Protein AF-A0A537J2X1-F1 (afdb_monomer_lite)

Foldseek 3Di:
DVVVVCVVVVVVVVVVVVVVVVVVVVVVVVDDDDPDPCPDDPDDDDDDDDPPDDPVCCCPVPVVVVCVVVVVVVVVVD

Sequence (78 aa):
MLSQFFIHRPNFAMAISVLIVLIGALSYVGLPREQYPSISPPTVTVSTAYIGANAEVVAQNVAVPIEEAVKRPTDSMR

InterPro domains:
  IPR001036 Acriflavin resistance protein [PF00873] (3-72)
  IPR001036 Acriflavin resistance protein [PR00702] (9-33)
  IPR001036 Acriflavin resistance protein [PR00702] (37-55)
  IPR001036 Acriflavin resistance protein [PTHR32063] (2-71)

Radius of gyration: 29.17 Å; chains: 1; bounding box: 63×22×70 Å

Organism: NCBI:txid2569760

pLDDT: mean 81.44, std 9.77, range [56.59, 96.31]

Structure (mmCIF, N/CA/C/O backbone):
data_AF-A0A537J2X1-F1
#
_entry.id   AF-A0A537J2X1-F1
#
loop_
_atom_site.group_PDB
_atom_site.id
_atom_site.type_symbol
_atom_site.label_atom_id
_atom_site.label_alt_id
_atom_site.label_comp_id
_atom_site.label_asym_id
_atom_site.label_entity_id
_atom_site.label_seq_id
_atom_site.pdbx_PDB_ins_code
_atom_site.Cartn_x
_atom_site.Cartn_y
_atom_site.Cartn_z
_atom_site.occupancy
_atom_site.B_iso_or_equiv
_atom_site.auth_seq_id
_atom_site.auth_comp_id
_atom_site.auth_asym_id
_atom_site.auth_atom_id
_atom_site.pdbx_PDB_model_num
ATOM 1 N N . MET A 1 1 ? 32.631 -3.019 -19.280 1.00 64.88 1 MET A N 1
ATOM 2 C CA . MET A 1 1 ? 32.237 -4.051 -20.269 1.00 64.88 1 MET A CA 1
ATOM 3 C C . MET A 1 1 ? 30.732 -4.041 -20.547 1.00 64.88 1 MET A C 1
ATOM 5 O O . MET A 1 1 ? 30.366 -3.990 -21.710 1.00 64.88 1 MET A O 1
ATOM 9 N N . LEU A 1 2 ? 29.854 -3.994 -19.534 1.00 73.50 2 LEU A N 1
ATOM 10 C CA . LEU A 1 2 ? 28.392 -3.967 -19.737 1.00 73.50 2 LEU A CA 1
ATOM 11 C C . LEU A 1 2 ? 27.903 -2.745 -20.544 1.00 73.50 2 LEU A C 1
ATOM 13 O O . LEU A 1 2 ? 27.135 -2.903 -21.482 1.00 73.50 2 LEU A O 1
ATOM 17 N N . SER A 1 3 ? 28.430 -1.548 -20.276 1.00 80.56 3 SER A N 1
ATOM 18 C CA . SER A 1 3 ? 28.109 -0.320 -21.026 1.00 80.56 3 SER A CA 1
ATOM 19 C C . SER A 1 3 ? 28.425 -0.398 -22.526 1.00 80.56 3 SER A C 1
ATOM 21 O O . SER A 1 3 ? 27.662 0.122 -23.333 1.00 80.56 3 SER A O 1
ATOM 23 N N . GLN A 1 4 ? 29.496 -1.093 -22.931 1.00 82.25 4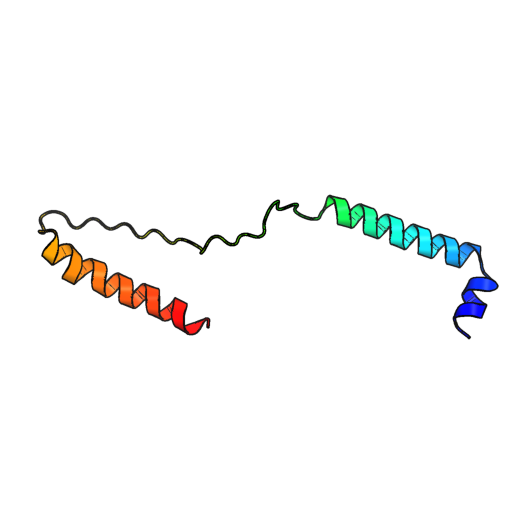 GLN A N 1
ATOM 24 C CA . GLN A 1 4 ? 29.835 -1.255 -24.351 1.00 82.25 4 GLN A CA 1
ATOM 25 C C . GLN A 1 4 ? 28.757 -2.044 -25.107 1.00 82.25 4 GLN A C 1
ATOM 27 O O . GLN A 1 4 ? 28.470 -1.708 -26.251 1.00 82.25 4 GLN A O 1
ATOM 32 N N . PHE A 1 5 ? 28.114 -3.033 -24.481 1.00 81.62 5 PHE A N 1
ATOM 33 C CA . PHE A 1 5 ? 27.039 -3.808 -25.110 1.00 81.62 5 PHE A CA 1
ATOM 34 C C . PHE A 1 5 ? 25.819 -2.937 -25.454 1.00 81.62 5 PHE A C 1
ATOM 36 O O . PHE A 1 5 ? 25.306 -3.004 -26.571 1.00 81.62 5 PHE A O 1
ATOM 43 N N . PHE A 1 6 ? 25.403 -2.062 -24.531 1.00 83.00 6 PHE A N 1
ATOM 44 C CA . PHE A 1 6 ? 24.282 -1.138 -24.750 1.00 83.00 6 PHE A CA 1
ATOM 45 C C . PHE A 1 6 ? 24.610 -0.039 -25.773 1.00 83.00 6 PHE A C 1
ATOM 47 O O . PHE A 1 6 ? 23.729 0.366 -26.526 1.00 83.00 6 PHE A O 1
ATOM 54 N N . ILE A 1 7 ? 25.874 0.395 -25.856 1.00 84.19 7 ILE A N 1
ATOM 55 C CA . ILE A 1 7 ? 26.331 1.390 -26.843 1.00 84.19 7 ILE A CA 1
ATOM 56 C C . ILE A 1 7 ? 26.350 0.810 -28.267 1.00 84.19 7 ILE A C 1
ATOM 58 O O . ILE A 1 7 ? 25.932 1.481 -29.205 1.00 84.19 7 ILE A O 1
ATOM 62 N N . HIS A 1 8 ? 26.789 -0.440 -28.450 1.00 87.56 8 HIS A N 1
ATOM 63 C CA . HIS A 1 8 ? 26.866 -1.061 -29.782 1.00 87.56 8 HIS A CA 1
ATOM 64 C C . HIS A 1 8 ? 25.502 -1.534 -30.321 1.00 87.56 8 HIS A C 1
ATOM 66 O O . HIS A 1 8 ? 25.366 -1.790 -31.518 1.00 87.56 8 HIS A O 1
ATOM 72 N N . ARG A 1 9 ? 24.482 -1.669 -29.463 1.00 86.94 9 ARG A N 1
ATOM 73 C CA . ARG A 1 9 ? 23.117 -2.096 -29.826 1.00 86.94 9 ARG A CA 1
ATOM 74 C C . ARG A 1 9 ? 22.081 -1.069 -29.322 1.00 86.94 9 ARG A C 1
ATOM 76 O O . ARG A 1 9 ? 21.290 -1.391 -28.433 1.00 86.94 9 ARG A O 1
ATOM 83 N N . PRO A 1 10 ? 22.028 0.148 -29.899 1.00 83.69 10 PRO A N 1
ATOM 84 C CA . PRO A 1 10 ? 21.197 1.250 -29.395 1.00 83.69 10 PRO A CA 1
ATOM 85 C C . PRO A 1 10 ? 19.692 0.935 -29.379 1.00 83.69 10 PRO A C 1
ATOM 87 O O . PRO A 1 10 ? 18.991 1.314 -28.443 1.00 83.69 10 PRO A O 1
ATOM 90 N N . ASN A 1 11 ? 19.197 0.157 -30.347 1.00 91.56 11 ASN A N 1
ATOM 91 C CA . ASN A 1 11 ? 17.786 -0.248 -30.393 1.00 91.56 11 ASN A CA 1
ATOM 92 C C . ASN A 1 11 ? 17.383 -1.117 -29.187 1.00 91.56 11 ASN A C 1
ATOM 94 O O . ASN A 1 11 ? 16.267 -1.002 -28.690 1.00 91.56 11 ASN A O 1
ATOM 98 N N . PHE A 1 12 ? 18.293 -1.961 -28.685 1.00 90.44 12 PHE A N 1
ATOM 99 C CA . PHE A 1 12 ? 18.037 -2.792 -27.504 1.00 90.44 12 PHE A CA 1
ATOM 100 C C . PHE A 1 12 ? 17.988 -1.948 -26.225 1.00 90.44 12 PHE A C 1
ATOM 102 O O . PHE A 1 12 ? 17.108 -2.137 -25.387 1.00 90.44 12 PHE A O 1
ATOM 109 N N . ALA A 1 13 ? 18.890 -0.969 -26.105 1.00 91.81 13 ALA A N 1
ATOM 110 C CA . ALA A 1 13 ? 18.890 -0.027 -24.990 1.00 91.81 13 ALA A CA 1
ATOM 111 C C . ALA A 1 13 ? 17.595 0.806 -24.946 1.00 91.81 13 ALA A C 1
ATOM 113 O O . ALA A 1 13 ? 16.990 0.952 -23.883 1.00 91.81 13 ALA A O 1
ATOM 114 N N . MET A 1 14 ? 17.130 1.293 -26.103 1.00 93.12 14 MET A N 1
ATOM 115 C CA . MET A 1 14 ? 15.858 2.015 -26.202 1.00 93.12 14 MET A CA 1
ATOM 116 C C . MET A 1 14 ? 14.659 1.136 -25.836 1.00 93.12 14 MET A C 1
ATOM 118 O O . MET A 1 14 ? 13.795 1.586 -25.088 1.00 93.12 14 MET A O 1
ATOM 122 N N . ALA A 1 15 ? 14.621 -0.120 -26.290 1.00 94.31 15 ALA A N 1
ATOM 123 C CA . ALA A 1 15 ? 13.537 -1.040 -25.950 1.00 94.31 15 ALA A CA 1
ATOM 124 C C . ALA A 1 15 ? 13.422 -1.271 -24.433 1.00 94.31 15 ALA A C 1
ATOM 126 O O . ALA A 1 15 ? 12.320 -1.216 -23.891 1.00 94.31 15 ALA A O 1
ATOM 127 N N . ILE A 1 16 ? 14.547 -1.465 -23.732 1.00 93.56 16 ILE A N 1
ATOM 128 C CA . ILE A 1 16 ? 14.544 -1.631 -22.269 1.00 93.56 16 ILE A CA 1
ATOM 129 C C . ILE A 1 16 ? 14.120 -0.342 -21.564 1.00 93.56 16 ILE A C 1
ATOM 131 O O . ILE A 1 16 ? 13.336 -0.400 -20.621 1.00 93.56 16 ILE A O 1
ATOM 135 N N . SER A 1 17 ? 14.596 0.817 -22.022 1.00 94.62 17 SER A N 1
ATOM 136 C CA . SER A 1 17 ? 14.183 2.110 -21.464 1.00 94.62 17 SER A CA 1
ATOM 137 C C . SER A 1 17 ? 12.664 2.293 -21.546 1.00 94.62 17 SER A C 1
ATOM 139 O O . SER A 1 17 ? 12.005 2.557 -20.540 1.00 94.62 17 SER A O 1
ATOM 141 N N . VAL A 1 18 ? 12.089 2.048 -22.727 1.00 95.38 18 VAL A N 1
ATOM 142 C CA . VAL A 1 18 ? 10.638 2.125 -22.943 1.00 95.38 18 VAL A CA 1
ATOM 143 C C . VAL A 1 18 ? 9.898 1.090 -22.096 1.00 95.38 18 VAL A C 1
ATOM 145 O O . VAL A 1 18 ? 8.877 1.417 -21.498 1.00 95.38 18 VAL A O 1
ATOM 148 N N . LEU A 1 19 ? 10.423 -0.132 -21.979 1.00 96.31 19 LEU A N 1
ATOM 149 C CA . LEU A 1 19 ? 9.836 -1.176 -21.139 1.00 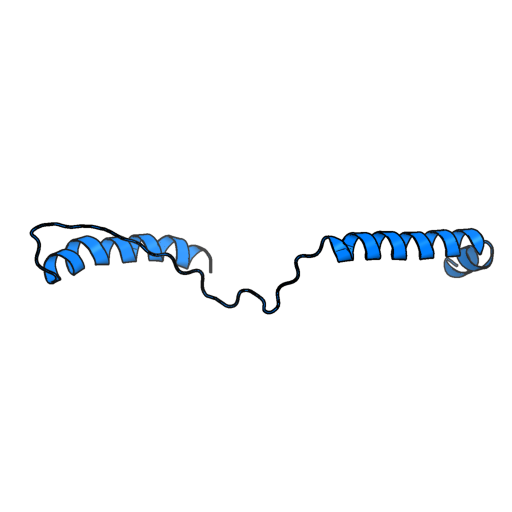96.31 19 LEU A CA 1
ATOM 150 C C . LEU A 1 19 ? 9.764 -0.753 -19.663 1.00 96.31 19 LEU A C 1
ATOM 152 O O . LEU A 1 19 ? 8.721 -0.922 -19.034 1.00 96.31 19 LEU A O 1
ATOM 156 N N . ILE A 1 20 ? 10.835 -0.168 -19.120 1.00 96.31 20 ILE A N 1
ATOM 157 C CA . ILE A 1 20 ? 10.879 0.312 -17.729 1.00 96.31 20 ILE A CA 1
ATOM 158 C C . ILE A 1 20 ? 9.855 1.431 -17.514 1.00 96.31 20 ILE A C 1
ATOM 160 O O . ILE A 1 20 ? 9.121 1.405 -16.527 1.00 96.31 20 ILE A O 1
ATOM 164 N N . VAL A 1 21 ? 9.771 2.386 -18.444 1.00 96.31 21 VAL A N 1
ATOM 165 C CA . VAL A 1 21 ? 8.802 3.491 -18.364 1.00 96.31 21 VAL A CA 1
ATOM 166 C C . VAL A 1 21 ? 7.367 2.972 -18.425 1.00 96.31 21 VAL A C 1
ATOM 168 O O . VAL A 1 21 ? 6.532 3.414 -17.640 1.00 96.31 21 VAL A O 1
ATOM 171 N N . LEU A 1 22 ? 7.075 2.013 -19.306 1.00 96.00 22 LEU A N 1
ATOM 172 C CA . LEU A 1 22 ? 5.740 1.420 -19.428 1.00 96.00 22 LEU A CA 1
ATOM 173 C C . LEU A 1 22 ? 5.328 0.662 -18.165 1.00 96.00 22 LEU A C 1
ATOM 175 O O . LEU A 1 22 ? 4.212 0.847 -17.682 1.00 96.00 22 LEU A O 1
ATOM 179 N N . ILE A 1 23 ? 6.224 -0.155 -17.608 1.00 95.94 23 ILE A N 1
ATOM 180 C CA . ILE A 1 23 ? 5.964 -0.878 -16.356 1.00 95.94 23 ILE A CA 1
ATOM 181 C C . ILE A 1 23 ? 5.756 0.117 -15.211 1.00 95.94 23 ILE A C 1
ATOM 183 O O . ILE A 1 23 ? 4.779 0.004 -14.474 1.00 95.94 23 ILE A O 1
ATOM 187 N N . GLY A 1 24 ? 6.619 1.130 -15.097 1.00 94.12 24 GLY A N 1
ATOM 188 C CA . GLY A 1 24 ? 6.498 2.169 -14.075 1.00 94.12 24 GLY A CA 1
ATOM 189 C C . GLY A 1 24 ? 5.189 2.954 -14.181 1.00 94.12 24 GLY A C 1
ATOM 190 O O . GLY A 1 24 ? 4.525 3.180 -13.170 1.00 94.12 24 GLY A O 1
ATOM 191 N N . ALA A 1 25 ? 4.773 3.312 -15.398 1.00 94.88 25 ALA A N 1
ATOM 192 C CA . ALA A 1 25 ? 3.506 3.997 -15.639 1.00 94.88 25 ALA A CA 1
ATOM 193 C C . ALA A 1 25 ? 2.301 3.125 -15.255 1.00 94.88 25 ALA A C 1
ATOM 195 O O . ALA A 1 25 ? 1.353 3.620 -14.647 1.00 94.88 25 ALA A O 1
ATOM 196 N N . LEU A 1 26 ? 2.348 1.825 -15.556 1.00 93.19 26 LEU A N 1
ATOM 197 C CA . LEU A 1 26 ? 1.281 0.894 -15.196 1.00 93.19 26 LEU A CA 1
ATOM 198 C C . LEU A 1 26 ? 1.184 0.707 -13.674 1.00 93.19 26 LEU A C 1
ATOM 200 O O . LEU A 1 26 ? 0.090 0.744 -13.113 1.00 93.19 26 LEU A O 1
ATOM 204 N N . SER A 1 27 ? 2.325 0.581 -12.993 1.00 90.81 27 SER A N 1
ATOM 205 C CA . SER A 1 27 ? 2.392 0.513 -11.529 1.00 90.81 27 SER A CA 1
ATOM 206 C C . SER A 1 27 ? 1.891 1.790 -10.853 1.00 90.81 27 SER A C 1
ATOM 208 O O . SER A 1 27 ? 1.222 1.702 -9.827 1.00 90.81 27 SER A O 1
ATOM 210 N N . TYR A 1 28 ? 2.163 2.965 -11.429 1.00 92.25 28 TYR A N 1
ATOM 211 C CA . TYR A 1 28 ? 1.716 4.254 -10.891 1.00 92.25 28 TYR A CA 1
ATOM 212 C C . TYR A 1 28 ? 0.189 4.353 -10.782 1.00 92.25 28 TYR A C 1
ATOM 214 O O . TYR A 1 28 ? -0.328 4.864 -9.792 1.00 92.25 28 TYR A O 1
ATOM 222 N N . VAL A 1 29 ? -0.541 3.820 -11.765 1.00 88.06 29 VAL A N 1
ATOM 223 C CA . VAL A 1 29 ? -2.013 3.825 -11.751 1.00 88.06 29 VAL A CA 1
ATOM 224 C C . VAL A 1 29 ? -2.576 2.875 -10.686 1.00 88.06 29 VAL A C 1
ATOM 226 O O . VAL A 1 29 ? -3.650 3.129 -10.148 1.00 88.06 29 VAL A O 1
ATOM 229 N N . GLY A 1 30 ? -1.859 1.794 -10.368 1.00 84.75 30 GLY A N 1
ATOM 230 C CA . GLY A 1 30 ? -2.289 0.792 -9.389 1.00 84.75 30 GLY A CA 1
ATOM 231 C C . GLY A 1 30 ? -1.972 1.129 -7.929 1.00 84.75 30 GLY A C 1
ATOM 232 O O . GLY A 1 30 ? -2.445 0.428 -7.036 1.00 84.75 30 GLY A O 1
ATOM 233 N N . LEU A 1 31 ? -1.174 2.166 -7.666 1.00 86.31 31 LEU A N 1
ATOM 234 C CA . LEU A 1 31 ? -0.784 2.541 -6.308 1.00 86.31 31 LEU A CA 1
ATOM 235 C C . LEU A 1 31 ? -1.934 3.272 -5.589 1.00 86.31 31 LEU A C 1
ATOM 237 O O . LEU A 1 31 ? -2.416 4.294 -6.089 1.00 86.31 31 LEU A O 1
ATOM 241 N N . PRO A 1 32 ? -2.369 2.797 -4.405 1.00 79.50 32 PRO A N 1
ATOM 242 C CA . PRO A 1 32 ? -3.333 3.524 -3.595 1.00 79.50 32 PRO A CA 1
ATOM 243 C C . PRO A 1 32 ? -2.718 4.852 -3.151 1.00 79.50 32 PRO A C 1
ATOM 245 O O . PRO A 1 32 ? -1.637 4.899 -2.565 1.00 79.50 32 PRO A O 1
ATOM 248 N N . ARG A 1 33 ? -3.412 5.950 -3.456 1.00 80.00 33 ARG A N 1
ATOM 249 C CA . ARG A 1 33 ? -3.028 7.288 -3.004 1.00 80.00 33 ARG A CA 1
ATOM 250 C C . ARG A 1 33 ? -3.693 7.569 -1.659 1.00 80.00 33 ARG A C 1
ATOM 252 O O . ARG A 1 33 ? -4.912 7.705 -1.577 1.00 80.00 33 ARG A O 1
ATOM 259 N N . GLU A 1 34 ? -2.892 7.692 -0.617 1.00 81.94 34 GLU A N 1
ATOM 260 C CA . GLU A 1 34 ? -3.341 8.146 0.698 1.00 81.94 34 GLU A CA 1
ATOM 261 C C . GLU A 1 34 ? -2.773 9.551 0.942 1.00 81.94 34 GLU A C 1
ATOM 263 O O . GLU A 1 34 ? -1.608 9.810 0.644 1.00 81.94 34 GLU A O 1
ATOM 268 N N . GLN A 1 35 ? -3.598 10.495 1.416 1.00 72.50 35 GLN A N 1
ATOM 269 C CA . GLN A 1 35 ? -3.156 11.884 1.660 1.00 72.50 35 GLN A CA 1
ATOM 270 C C . GLN A 1 35 ? -2.257 11.994 2.895 1.00 72.50 35 GLN A C 1
ATOM 272 O O . GLN A 1 35 ? -1.388 12.857 2.969 1.00 72.50 35 GLN A O 1
ATOM 277 N N . TYR A 1 36 ? -2.463 11.085 3.839 1.00 79.56 36 TYR A N 1
ATOM 278 C CA . TYR A 1 36 ? -1.647 10.876 5.016 1.00 79.56 36 TYR A CA 1
ATOM 279 C C . TYR A 1 36 ? -1.618 9.369 5.261 1.00 79.56 36 TYR A C 1
ATOM 281 O O . TYR A 1 36 ? -2.653 8.728 5.059 1.00 79.56 36 TYR A O 1
ATOM 289 N N . PRO A 1 37 ? -0.488 8.795 5.702 1.00 72.88 37 PRO A N 1
ATOM 290 C CA . PRO A 1 37 ? -0.502 7.428 6.199 1.00 72.88 37 PRO A CA 1
ATOM 291 C C . PRO A 1 37 ? -1.516 7.340 7.344 1.00 72.88 37 PRO A C 1
ATOM 293 O O . PRO A 1 37 ? -1.702 8.317 8.078 1.00 72.88 37 PRO A O 1
ATOM 296 N N . SER A 1 38 ? -2.168 6.190 7.513 1.00 69.62 38 SER A N 1
ATOM 297 C CA . SER A 1 38 ? -3.071 5.938 8.638 1.00 69.62 38 SER A CA 1
ATOM 298 C C . SER A 1 38 ? -2.303 5.988 9.971 1.00 69.62 38 SER A C 1
ATOM 300 O O . SER A 1 38 ? -1.914 4.965 10.528 1.00 69.62 38 SER A O 1
ATOM 302 N N . ILE A 1 39 ? -2.069 7.196 10.485 1.00 62.66 39 ILE A N 1
ATOM 303 C CA . ILE A 1 39 ? -1.523 7.466 11.823 1.00 62.66 39 ILE A CA 1
ATOM 304 C C . ILE A 1 39 ? -2.590 7.317 12.912 1.00 62.66 39 ILE A C 1
ATOM 306 O O . ILE A 1 39 ? -2.316 7.533 14.089 1.00 62.66 39 ILE A O 1
ATOM 310 N N . SER A 1 40 ? -3.821 6.984 12.524 1.00 62.34 40 SER A N 1
ATOM 311 C CA . SER A 1 40 ? -4.903 6.698 13.451 1.00 62.34 40 SER A CA 1
ATOM 312 C C . SER A 1 40 ? -4.612 5.377 14.161 1.00 62.34 40 SER A C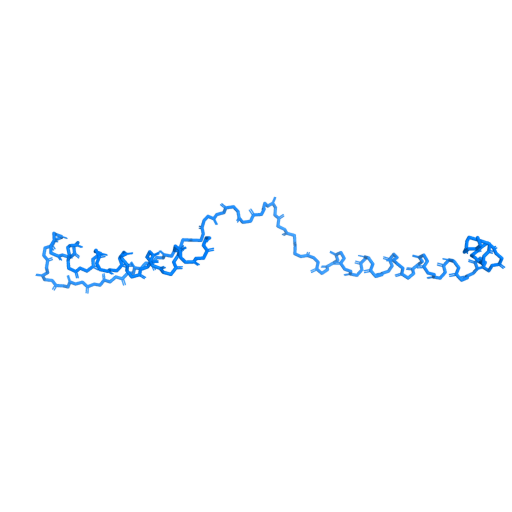 1
ATOM 314 O O . SER A 1 40 ? -4.500 4.347 13.492 1.00 62.34 40 SER A O 1
ATOM 316 N N . PRO A 1 41 ? -4.515 5.370 15.501 1.00 65.06 41 PRO A N 1
ATOM 317 C CA . PRO A 1 41 ? -4.484 4.127 16.249 1.00 65.06 41 PRO A CA 1
ATOM 318 C C . PRO A 1 41 ? -5.728 3.304 15.878 1.00 65.06 41 PRO A C 1
ATOM 320 O O . PRO A 1 41 ? -6.834 3.862 15.879 1.00 65.06 41 PRO A O 1
ATOM 323 N N . PRO A 1 42 ? -5.590 2.009 15.544 1.00 67.69 42 PRO A N 1
ATOM 324 C CA . PRO A 1 42 ? -6.748 1.167 15.283 1.00 67.69 42 PRO A CA 1
ATOM 325 C C . PRO A 1 42 ? -7.618 1.150 16.543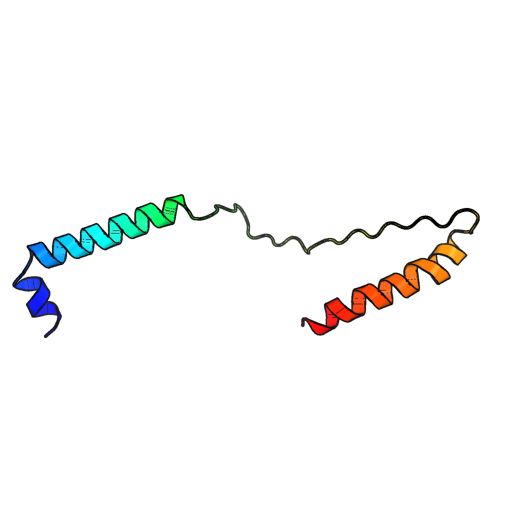 1.00 67.69 42 PRO A C 1
ATOM 327 O O . PRO A 1 42 ? -7.195 0.684 17.598 1.00 67.69 42 PRO A O 1
ATOM 330 N N . THR A 1 43 ? -8.817 1.724 16.456 1.00 73.38 43 THR A N 1
ATOM 331 C CA . THR A 1 43 ? -9.743 1.788 17.590 1.00 73.38 43 THR A CA 1
ATOM 332 C C . THR A 1 43 ? -10.669 0.585 17.519 1.00 73.38 43 THR A C 1
ATOM 334 O O . THR A 1 43 ? -11.394 0.418 16.541 1.00 73.38 43 THR A O 1
ATOM 337 N N . VAL A 1 44 ? -10.643 -0.256 18.551 1.00 74.81 44 VAL A N 1
ATOM 338 C CA . VAL A 1 44 ? -11.561 -1.390 18.691 1.00 74.81 44 VAL A CA 1
ATOM 339 C C . VAL A 1 44 ? -12.639 -1.002 19.697 1.00 74.81 44 VAL A C 1
ATOM 341 O O . VAL A 1 44 ? -12.337 -0.712 20.852 1.00 74.81 44 VAL A O 1
ATOM 344 N N . THR A 1 45 ? -13.898 -0.977 19.265 1.00 78.88 45 THR A N 1
ATOM 345 C CA . THR A 1 45 ? -15.045 -0.716 20.145 1.00 78.88 45 THR A CA 1
ATOM 346 C C . THR A 1 45 ? -15.650 -2.038 20.599 1.00 78.88 45 THR A C 1
ATOM 348 O O . THR A 1 45 ? -16.058 -2.849 19.771 1.00 78.88 45 THR A O 1
ATOM 351 N N . VAL A 1 46 ? -15.735 -2.248 21.914 1.00 78.06 46 VAL A N 1
ATOM 352 C CA . VAL A 1 46 ? -16.391 -3.417 22.512 1.00 78.06 46 VAL A CA 1
ATOM 353 C C . VAL A 1 46 ? -17.652 -2.945 23.228 1.00 78.06 46 VAL A C 1
ATOM 355 O O . VAL A 1 46 ? -17.583 -2.114 24.130 1.00 78.06 46 VAL A O 1
ATOM 358 N N . SER A 1 47 ? -18.813 -3.450 22.816 1.00 80.75 47 SER A N 1
ATOM 359 C CA . SER A 1 47 ? -20.103 -3.129 23.434 1.00 80.75 47 SER A CA 1
ATOM 360 C C . SER A 1 47 ? -20.684 -4.371 24.092 1.00 80.75 47 SER A C 1
ATOM 362 O O . SER A 1 47 ? -20.768 -5.429 23.473 1.00 80.75 47 SER A O 1
ATOM 364 N N . THR A 1 48 ? -21.105 -4.238 25.346 1.00 77.75 48 THR A N 1
ATOM 365 C CA . THR A 1 48 ? -21.797 -5.289 26.097 1.00 77.75 48 THR A CA 1
ATOM 366 C C . THR A 1 48 ? -22.962 -4.665 26.859 1.00 77.75 48 THR A C 1
ATOM 368 O O . THR A 1 48 ? -22.930 -3.482 27.196 1.00 77.75 48 THR A O 1
ATOM 371 N N . ALA A 1 49 ? -24.020 -5.439 27.090 1.00 77.75 49 ALA A N 1
ATOM 372 C CA . ALA A 1 49 ? -25.184 -4.990 27.842 1.00 77.75 49 ALA A CA 1
ATOM 373 C C . ALA A 1 49 ? -25.379 -5.905 29.053 1.00 77.75 49 ALA A C 1
ATOM 375 O O . ALA A 1 49 ? -25.592 -7.105 28.888 1.00 77.75 49 ALA A O 1
ATOM 376 N N . TYR A 1 50 ? -25.324 -5.336 30.260 1.00 78.94 50 TYR A N 1
ATOM 377 C CA . TYR A 1 50 ? -25.616 -6.045 31.504 1.00 78.94 50 TYR A CA 1
ATOM 378 C C . TYR A 1 50 ? -26.785 -5.359 32.220 1.00 78.94 50 TYR A C 1
ATOM 380 O O . TYR A 1 50 ? -26.634 -4.328 32.873 1.00 78.94 50 TYR A O 1
ATOM 388 N N . ILE A 1 51 ? -27.986 -5.893 31.990 1.00 77.88 51 ILE A N 1
ATOM 389 C CA . ILE A 1 51 ? -29.260 -5.291 32.401 1.00 77.88 51 ILE A CA 1
ATOM 390 C C . ILE A 1 51 ? -29.513 -5.581 33.884 1.00 77.88 51 ILE A C 1
ATOM 392 O O . ILE A 1 51 ? -29.347 -6.710 34.335 1.00 77.88 51 ILE A O 1
ATOM 396 N N . GLY A 1 52 ? -29.964 -4.573 34.635 1.00 80.31 52 GLY A N 1
ATOM 397 C CA . GLY A 1 52 ? -30.330 -4.727 36.048 1.00 80.31 52 GLY A CA 1
ATOM 398 C C . GLY A 1 52 ? -29.159 -4.643 37.034 1.00 80.31 52 GLY A C 1
ATOM 399 O O . GLY A 1 52 ? -29.372 -4.811 38.231 1.00 80.31 52 GLY A O 1
ATOM 400 N N . ALA A 1 53 ? -27.946 -4.349 36.561 1.00 79.06 53 ALA A N 1
ATOM 401 C CA . ALA A 1 53 ? -26.780 -4.087 37.398 1.00 79.06 53 ALA A CA 1
ATOM 402 C C . ALA A 1 53 ? -26.491 -2.583 37.506 1.00 79.06 53 ALA A C 1
ATOM 404 O O . ALA A 1 53 ? -26.738 -1.817 36.574 1.00 79.06 53 ALA A O 1
ATOM 405 N N . ASN A 1 54 ? -25.963 -2.153 38.654 1.00 82.75 54 ASN A N 1
ATOM 406 C CA . ASN A 1 54 ? -25.467 -0.788 38.814 1.00 82.75 54 ASN A CA 1
ATOM 407 C C . ASN A 1 54 ? -24.161 -0.601 38.014 1.00 82.75 54 ASN A C 1
ATOM 409 O O . ASN A 1 54 ? -23.463 -1.565 37.694 1.00 82.75 54 ASN A O 1
ATOM 413 N N . ALA A 1 55 ? -23.818 0.654 37.712 1.00 80.56 55 ALA A N 1
ATOM 414 C CA . ALA A 1 55 ? -22.631 0.982 36.919 1.00 80.56 55 ALA A CA 1
ATOM 415 C C . ALA A 1 55 ? -21.334 0.394 37.511 1.00 80.56 55 ALA A C 1
ATOM 417 O O . ALA A 1 55 ? -20.480 -0.075 36.766 1.00 80.56 55 ALA A O 1
ATOM 418 N N . GLU A 1 56 ? -21.231 0.345 38.842 1.00 81.75 56 GLU A N 1
ATOM 419 C CA . GLU A 1 56 ? -20.075 -0.209 39.553 1.00 81.75 56 GLU A CA 1
ATOM 420 C C . GLU A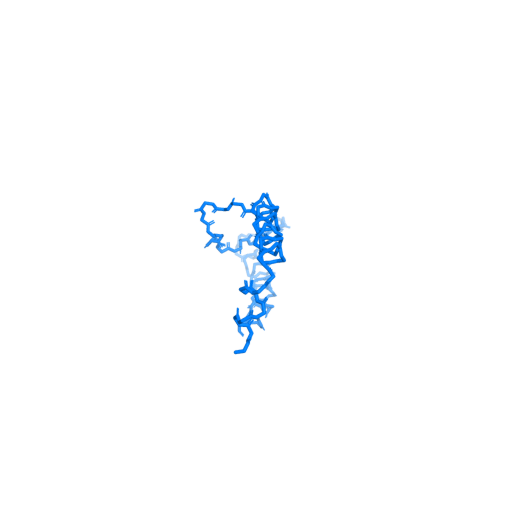 1 56 ? -19.916 -1.723 39.328 1.00 81.75 56 GLU A C 1
ATOM 422 O O . GLU A 1 56 ? -18.826 -2.200 39.021 1.00 81.75 56 GLU A O 1
ATOM 427 N N . VAL A 1 57 ? -21.008 -2.492 39.407 1.00 83.56 57 VAL A N 1
ATOM 428 C CA . VAL A 1 57 ? -20.980 -3.945 39.170 1.00 83.56 57 VAL A CA 1
ATOM 429 C C . VAL A 1 57 ? -20.694 -4.250 37.701 1.00 83.56 57 VAL A C 1
ATOM 431 O O . VAL A 1 57 ? -19.990 -5.219 37.421 1.00 83.56 57 VAL A O 1
ATOM 434 N N . VAL A 1 58 ? -21.190 -3.438 36.758 1.00 84.19 58 VAL A N 1
ATOM 435 C CA . VAL A 1 58 ? -20.854 -3.596 35.330 1.00 84.19 58 VAL A CA 1
ATOM 436 C C . VAL A 1 58 ? -19.364 -3.333 35.091 1.00 84.19 58 VAL A C 1
ATOM 438 O O . VAL A 1 58 ? -18.712 -4.106 34.392 1.00 84.19 58 VAL A O 1
ATOM 441 N N . ALA A 1 59 ? -18.802 -2.286 35.699 1.00 81.44 59 ALA A N 1
ATOM 442 C CA . ALA A 1 59 ? -17.384 -1.971 35.563 1.00 81.44 59 ALA A CA 1
ATOM 443 C C . ALA A 1 59 ? -16.501 -3.109 36.101 1.00 81.44 59 ALA A C 1
ATOM 445 O O . ALA A 1 59 ? -15.655 -3.631 35.376 1.00 81.44 59 ALA A O 1
ATOM 446 N N . GLN A 1 60 ? -16.745 -3.551 37.336 1.00 83.75 60 GLN A N 1
ATOM 447 C CA . GLN A 1 60 ? -15.899 -4.548 37.997 1.00 83.75 60 GLN A CA 1
ATOM 448 C C . GLN A 1 60 ? -16.022 -5.951 37.388 1.00 83.75 60 GLN 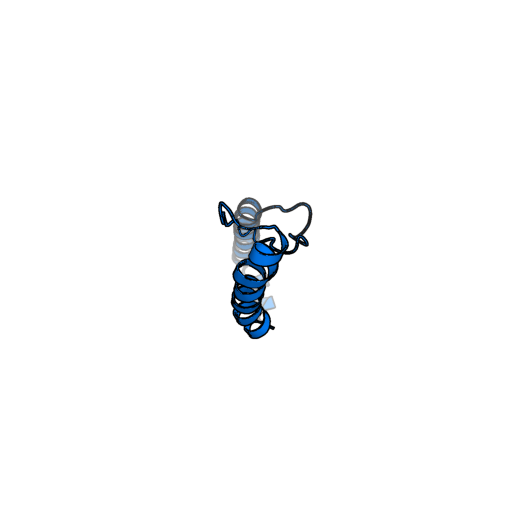A C 1
ATOM 450 O O . GLN A 1 60 ? -15.016 -6.639 37.240 1.00 83.75 60 GLN A O 1
ATOM 455 N N . ASN A 1 61 ? -17.232 -6.384 37.016 1.00 84.00 61 ASN A N 1
ATOM 456 C CA . ASN A 1 61 ? -17.462 -7.767 36.579 1.00 84.00 61 ASN A CA 1
ATOM 457 C C . ASN A 1 61 ? -17.488 -7.955 35.060 1.00 84.00 61 ASN A C 1
ATOM 459 O O . ASN A 1 61 ? -17.420 -9.094 34.601 1.00 84.00 61 ASN A O 1
ATOM 463 N N . VAL A 1 62 ? -17.618 -6.880 34.276 1.00 82.94 62 VAL A N 1
ATOM 464 C CA . VAL A 1 62 ? -17.692 -6.966 32.808 1.00 82.94 62 VAL A CA 1
ATOM 465 C C . VAL A 1 62 ? -16.559 -6.191 32.148 1.00 82.94 62 VAL A C 1
ATOM 467 O O . VAL A 1 62 ? -15.865 -6.759 31.311 1.00 82.94 62 VAL A O 1
ATOM 470 N N . ALA A 1 63 ? -16.323 -4.930 32.523 1.00 84.31 63 ALA A N 1
ATOM 471 C CA . ALA A 1 63 ? -15.295 -4.122 31.862 1.00 84.31 63 ALA A CA 1
ATOM 472 C C . ALA A 1 63 ? -13.869 -4.613 32.174 1.00 84.31 63 ALA A C 1
ATOM 474 O O . ALA A 1 63 ? -13.117 -4.904 31.246 1.00 84.31 63 ALA A O 1
ATOM 475 N N . VAL A 1 64 ? -13.524 -4.800 33.454 1.00 86.25 64 VAL A N 1
ATOM 476 C CA . VAL A 1 64 ? -12.186 -5.257 33.891 1.00 86.25 64 VAL A CA 1
ATOM 477 C C . VAL A 1 64 ? -11.734 -6.572 33.227 1.00 86.25 64 VAL A C 1
ATOM 479 O O . VAL A 1 64 ? -10.652 -6.593 32.637 1.00 86.25 64 VAL A O 1
ATOM 482 N N . PRO A 1 65 ? -12.519 -7.670 33.238 1.00 85.38 65 PRO A N 1
ATOM 483 C CA . PRO A 1 65 ? -12.079 -8.914 32.601 1.00 85.38 65 PRO A CA 1
ATOM 484 C C . PRO A 1 65 ? -11.954 -8.799 31.073 1.00 85.38 65 PRO A C 1
ATOM 486 O O . PRO A 1 65 ? -11.114 -9.470 30.470 1.00 85.38 65 PRO A O 1
ATOM 489 N N . ILE A 1 66 ? -12.756 -7.942 30.429 1.00 85.19 66 ILE A N 1
ATOM 490 C CA . ILE A 1 66 ? -12.645 -7.672 28.989 1.00 85.19 66 ILE A CA 1
ATOM 491 C C . ILE A 1 66 ? -11.363 -6.886 28.684 1.00 85.19 66 ILE A C 1
ATOM 493 O O . ILE A 1 66 ? -10.673 -7.212 27.717 1.00 85.19 66 ILE A O 1
ATOM 497 N N . GLU A 1 67 ? -11.005 -5.896 29.504 1.00 84.81 67 GLU A N 1
ATOM 498 C CA . GLU A 1 67 ? -9.754 -5.142 29.359 1.00 84.81 67 GLU A CA 1
ATOM 499 C C . GLU A 1 67 ? -8.525 -6.052 29.461 1.00 84.81 67 GLU A C 1
ATOM 501 O O . GLU A 1 67 ? -7.633 -5.980 28.610 1.00 84.81 67 GLU A O 1
ATOM 506 N N . GLU A 1 68 ? -8.486 -6.954 30.445 1.00 83.19 68 GLU A N 1
ATOM 507 C CA . GLU A 1 68 ? -7.394 -7.925 30.588 1.00 83.19 68 GLU A CA 1
ATOM 508 C C . GLU A 1 68 ? -7.300 -8.873 29.381 1.00 83.19 68 GLU A C 1
ATOM 510 O O . GLU A 1 68 ? -6.201 -9.144 28.877 1.00 83.19 68 GLU A O 1
ATOM 515 N N . ALA A 1 69 ? -8.445 -9.336 28.870 1.00 79.75 69 ALA A N 1
ATOM 516 C CA . ALA A 1 69 ? -8.511 -10.211 27.704 1.00 79.75 69 ALA A CA 1
ATOM 517 C C . ALA A 1 69 ? -8.063 -9.517 26.405 1.00 79.75 69 ALA A C 1
ATOM 519 O O . ALA A 1 69 ? -7.410 -10.151 25.577 1.00 79.75 69 ALA A O 1
ATOM 520 N N . VAL A 1 70 ? -8.370 -8.227 26.225 1.00 81.44 70 VAL A N 1
ATOM 521 C CA . VAL A 1 70 ? -7.981 -7.437 25.037 1.00 81.44 70 VAL A CA 1
ATOM 522 C C . VAL A 1 70 ? -6.526 -6.957 25.116 1.00 81.44 70 VAL A C 1
ATOM 524 O O . VAL A 1 70 ? -5.825 -6.891 24.098 1.00 81.44 70 VAL A O 1
ATOM 527 N N . LYS A 1 71 ? -6.028 -6.657 26.319 1.00 79.25 71 LYS A N 1
ATOM 528 C CA . LYS A 1 71 ? -4.643 -6.217 26.534 1.00 79.25 71 LYS A CA 1
ATOM 529 C C . LYS A 1 71 ? -3.631 -7.325 26.231 1.00 79.25 71 LYS A C 1
ATOM 531 O O . LYS A 1 71 ? -2.582 -7.043 25.656 1.00 79.25 71 LYS A O 1
ATOM 536 N N . ARG A 1 72 ? -3.945 -8.583 26.563 1.00 70.56 72 ARG A N 1
ATOM 537 C CA . ARG A 1 72 ? -3.010 -9.717 26.444 1.00 70.56 72 ARG A CA 1
ATOM 538 C C . ARG A 1 72 ? -2.539 -10.017 25.004 1.00 70.56 72 ARG A C 1
ATOM 540 O O . ARG A 1 72 ? -1.334 -10.173 24.827 1.00 70.56 72 ARG A O 1
ATOM 547 N N . PRO A 1 73 ? -3.401 -10.073 23.969 1.00 70.12 73 PRO A N 1
ATOM 548 C CA . PRO A 1 73 ? -2.945 -10.223 22.584 1.00 70.12 73 PRO A CA 1
ATOM 549 C C . PRO A 1 73 ? -2.162 -9.003 22.088 1.00 70.12 73 PRO A C 1
ATOM 551 O O . PRO A 1 73 ? -1.175 -9.150 21.372 1.00 70.12 73 PRO A O 1
ATOM 554 N N . THR A 1 74 ? -2.576 -7.803 22.504 1.00 66.38 74 THR A N 1
ATOM 555 C CA . THR A 1 74 ? -1.992 -6.532 22.049 1.00 66.38 74 THR A CA 1
ATOM 556 C C . THR A 1 74 ? -0.557 -6.336 22.551 1.00 66.38 74 THR A C 1
ATOM 558 O O . THR A 1 74 ? 0.272 -5.782 21.833 1.00 66.38 74 THR A O 1
ATOM 561 N N . ASP A 1 75 ? -0.240 -6.823 23.752 1.00 64.69 75 ASP A N 1
ATOM 562 C CA . ASP A 1 75 ? 1.107 -6.733 24.334 1.00 64.69 75 ASP A CA 1
ATOM 563 C C . ASP A 1 75 ? 2.078 -7.789 23.767 1.00 64.69 75 ASP A C 1
ATOM 565 O O . ASP A 1 75 ? 3.281 -7.572 23.735 1.00 64.69 75 ASP A O 1
ATOM 569 N N . SER A 1 76 ? 1.564 -8.908 23.237 1.00 59.94 76 SER A N 1
ATOM 570 C CA . SER A 1 76 ? 2.387 -9.957 22.604 1.00 59.94 76 SER A CA 1
ATOM 571 C C . SER A 1 76 ? 2.901 -9.617 21.197 1.00 59.94 76 SER A C 1
ATOM 573 O O . SER A 1 76 ? 3.702 -10.362 20.640 1.00 59.94 76 SER A O 1
ATOM 575 N N . MET A 1 77 ? 2.416 -8.515 20.615 1.00 60.06 77 MET A N 1
ATOM 576 C CA . MET A 1 77 ? 2.716 -8.082 19.245 1.00 60.06 77 MET A CA 1
ATOM 577 C C . MET A 1 77 ? 3.745 -6.935 19.188 1.00 60.06 77 MET A C 1
ATOM 579 O O . MET A 1 77 ? 4.007 -6.409 18.104 1.00 60.06 77 MET A O 1
ATOM 583 N N . ARG A 1 78 ? 4.278 -6.517 20.345 1.00 56.59 78 ARG A N 1
ATOM 584 C CA . ARG A 1 78 ? 5.346 -5.519 20.480 1.00 56.59 78 ARG A CA 1
ATOM 585 C C . ARG A 1 78 ? 6.725 -6.156 20.550 1.00 56.59 78 ARG A C 1
ATOM 587 O O . ARG A 1 78 ? 6.844 -7.241 21.156 1.00 56.59 78 ARG A O 1
#

Secondary structure (DSSP, 8-state):
-HHHHHHH-HHHHHHHHHHHHHHHHHHHHHS---SS---S--PPP-----TT--HHHHIIIIIHHHHHHHHHHHHTT-